Protein AF-A0AAJ2SSV0-F1 (afdb_monomer)

Sequence (72 aa):
MLDVTLLAAAHEELAPLLAPPVVISLVFGVFFLFLGYVVWSYRDVANRSPRKAKTQEHKAGPIDEYGHPESH

pLDDT: mean 77.39, std 14.68, range [55.34, 98.5]

Structure (mmCIF, N/CA/C/O backbone):
data_AF-A0AAJ2SSV0-F1
#
_entry.id   AF-A0AAJ2SSV0-F1
#
loop_
_atom_site.group_PDB
_atom_site.id
_atom_site.type_symbol
_atom_site.label_atom_id
_atom_site.label_alt_id
_atom_site.label_comp_id
_atom_site.label_asym_id
_atom_site.label_entity_id
_atom_site.label_seq_id
_atom_site.pdbx_PDB_ins_code
_atom_site.Cartn_x
_atom_site.Cartn_y
_atom_site.Cartn_z
_atom_site.occupancy
_atom_site.B_iso_or_equiv
_atom_site.auth_seq_id
_atom_site.auth_comp_id
_atom_site.auth_asym_id
_atom_site.auth_atom_id
_atom_site.pdbx_PDB_model_num
ATOM 1 N N . MET A 1 1 ? 33.763 23.774 -29.686 1.00 56.06 1 MET A N 1
ATOM 2 C CA . MET A 1 1 ? 33.882 23.070 -28.393 1.00 56.06 1 MET A CA 1
ATOM 3 C C . MET A 1 1 ? 32.665 22.178 -28.280 1.00 56.06 1 MET A C 1
ATOM 5 O O . MET A 1 1 ? 31.578 22.698 -28.478 1.00 56.06 1 MET A O 1
ATOM 9 N N . LEU A 1 2 ? 32.826 20.863 -28.102 1.00 67.06 2 LEU A N 1
ATOM 10 C CA . LEU A 1 2 ? 31.668 20.012 -27.816 1.00 67.06 2 LEU A CA 1
ATOM 11 C C . LEU A 1 2 ? 31.129 20.403 -26.437 1.00 67.06 2 LEU A C 1
ATOM 13 O O . LEU A 1 2 ? 31.890 20.419 -25.470 1.00 67.06 2 LEU A O 1
ATOM 17 N N . ASP A 1 3 ? 29.844 20.739 -26.374 1.00 79.69 3 ASP A N 1
ATOM 18 C CA . ASP A 1 3 ? 29.155 21.055 -25.128 1.00 79.69 3 ASP A CA 1
ATOM 19 C C . ASP A 1 3 ? 29.094 19.802 -24.251 1.00 79.69 3 ASP A C 1
ATOM 21 O O . ASP A 1 3 ? 28.375 18.844 -24.537 1.00 79.69 3 ASP A O 1
ATOM 25 N N . VAL A 1 4 ? 29.873 19.808 -23.169 1.00 74.75 4 VAL A N 1
ATOM 26 C CA . VAL A 1 4 ? 29.924 18.728 -22.168 1.00 74.75 4 VAL A CA 1
ATOM 27 C C . VAL A 1 4 ? 28.533 18.451 -21.587 1.00 74.75 4 VAL A C 1
ATOM 29 O O . VAL A 1 4 ? 28.208 17.313 -21.266 1.00 74.75 4 VAL A O 1
ATOM 32 N N . THR A 1 5 ? 27.683 19.477 -21.524 1.00 74.75 5 THR A N 1
ATOM 33 C CA . THR A 1 5 ? 26.275 19.391 -21.118 1.00 74.75 5 THR A CA 1
ATOM 34 C C . THR A 1 5 ? 25.433 18.559 -22.089 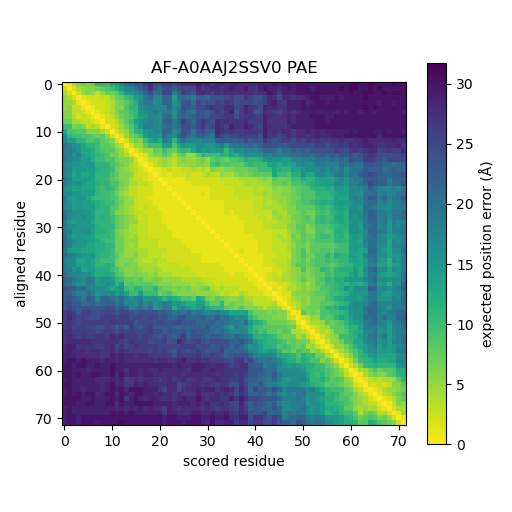1.00 74.75 5 THR A C 1
ATOM 36 O O . THR A 1 5 ? 24.629 17.743 -21.649 1.00 74.75 5 THR A O 1
ATOM 39 N N . LEU A 1 6 ? 25.648 18.704 -23.401 1.00 74.38 6 LEU A N 1
ATOM 40 C CA . LEU A 1 6 ? 24.966 17.916 -24.432 1.00 74.38 6 LEU A CA 1
ATOM 41 C C . LEU A 1 6 ? 25.423 16.451 -24.405 1.00 74.38 6 LEU A C 1
ATOM 43 O O . LEU A 1 6 ? 24.610 15.546 -24.572 1.00 74.38 6 LEU A O 1
ATOM 47 N N . LEU A 1 7 ? 26.713 16.216 -24.153 1.00 71.56 7 LEU A N 1
ATOM 48 C CA . LEU A 1 7 ? 27.272 14.870 -24.003 1.00 71.56 7 LEU A CA 1
ATOM 49 C C . LEU A 1 7 ? 26.766 14.164 -22.737 1.00 71.56 7 LEU A C 1
ATOM 51 O O . LEU A 1 7 ? 26.516 12.963 -22.773 1.00 71.56 7 LEU A O 1
ATOM 55 N N . ALA A 1 8 ? 26.581 14.906 -21.642 1.00 68.81 8 ALA A N 1
ATOM 56 C CA . ALA A 1 8 ? 25.996 14.389 -20.407 1.00 68.81 8 ALA A CA 1
ATOM 57 C C . ALA A 1 8 ? 24.505 14.053 -20.580 1.00 68.81 8 ALA A C 1
ATOM 59 O O . ALA A 1 8 ? 24.085 12.976 -20.178 1.00 68.81 8 ALA A O 1
ATOM 60 N N . ALA A 1 9 ? 23.732 14.912 -21.255 1.00 67.94 9 ALA A N 1
ATOM 61 C CA . ALA A 1 9 ? 22.322 14.650 -21.560 1.00 67.94 9 ALA A CA 1
ATOM 62 C C . ALA A 1 9 ? 22.128 13.461 -22.524 1.00 67.94 9 ALA A C 1
ATOM 64 O O . ALA A 1 9 ? 21.153 12.724 -22.412 1.00 67.94 9 ALA A O 1
ATOM 65 N N . ALA A 1 10 ? 23.063 13.245 -23.458 1.00 66.81 10 ALA A N 1
ATOM 66 C CA . ALA A 1 10 ? 23.064 12.082 -24.350 1.00 66.81 10 ALA A CA 1
ATOM 67 C C . ALA A 1 10 ? 23.439 10.764 -23.639 1.00 66.81 10 ALA A C 1
ATOM 69 O O . ALA A 1 10 ? 23.201 9.691 -24.188 1.00 66.81 10 ALA A O 1
ATOM 70 N N . HIS A 1 11 ? 24.017 10.845 -22.435 1.00 60.56 11 HIS A N 1
ATOM 71 C CA . HIS A 1 11 ? 24.460 9.721 -21.606 1.00 60.56 11 HIS A CA 1
ATOM 72 C C . HIS A 1 11 ? 23.719 9.681 -20.255 1.00 60.56 11 HIS A C 1
ATOM 74 O O . HIS A 1 11 ? 24.233 9.163 -19.263 1.00 60.56 11 HIS A O 1
ATOM 80 N N . GLU A 1 12 ? 22.501 10.229 -20.200 1.00 61.91 12 GLU A N 1
ATOM 81 C CA . GLU A 1 12 ? 21.566 10.015 -19.093 1.00 61.91 12 GLU A CA 1
ATOM 82 C C . GLU A 1 12 ? 20.951 8.613 -19.245 1.00 61.91 12 GLU A C 1
ATOM 84 O O . GLU A 1 12 ? 19.773 8.444 -19.568 1.00 61.91 12 GLU A O 1
ATOM 89 N N . GLU A 1 13 ? 21.769 7.570 -19.077 1.00 65.94 13 GLU A N 1
ATOM 90 C CA . GLU A 1 13 ? 21.224 6.234 -18.872 1.00 65.94 13 GLU A CA 1
ATOM 91 C C . GLU A 1 13 ? 20.519 6.232 -17.516 1.00 65.94 13 GLU A C 1
ATOM 93 O O . GLU A 1 13 ? 21.149 6.388 -16.467 1.00 65.94 13 GLU A O 1
ATOM 98 N N . LEU A 1 14 ? 19.189 6.094 -17.554 1.00 66.25 14 LEU A N 1
ATOM 99 C CA . LEU A 1 14 ? 18.364 5.867 -16.373 1.00 66.25 14 LEU A CA 1
ATOM 100 C C . LEU A 1 14 ? 19.058 4.820 -15.503 1.00 66.25 14 LEU A C 1
ATOM 102 O O . LEU A 1 14 ? 19.293 3.699 -15.959 1.00 66.25 14 LEU A O 1
ATOM 106 N N . ALA A 1 15 ? 19.396 5.199 -14.266 1.00 72.88 15 ALA A N 1
ATOM 107 C CA . ALA A 1 15 ? 20.051 4.298 -13.330 1.00 72.88 15 ALA A CA 1
ATOM 108 C C . ALA A 1 15 ? 19.315 2.946 -13.319 1.00 72.88 15 ALA A C 1
ATOM 110 O O . ALA A 1 15 ? 18.076 2.950 -13.304 1.00 72.88 15 ALA A O 1
ATOM 111 N N . PRO A 1 16 ? 20.035 1.805 -13.327 1.00 79.19 16 PRO A N 1
ATOM 112 C CA . PRO A 1 16 ? 19.406 0.495 -13.409 1.00 79.19 16 PRO A CA 1
ATOM 113 C C . PRO A 1 16 ? 18.368 0.338 -12.296 1.00 79.19 16 PRO A C 1
ATOM 115 O O . PRO A 1 16 ? 18.700 0.264 -11.111 1.00 79.19 16 PRO A O 1
ATOM 118 N N . LEU A 1 17 ? 17.092 0.343 -12.677 1.00 81.25 17 LEU A N 1
ATOM 119 C CA . LEU A 1 17 ? 15.986 0.246 -11.736 1.00 81.25 17 LEU A CA 1
ATOM 120 C C . LEU A 1 17 ? 15.816 -1.223 -11.337 1.00 81.25 17 LEU A C 1
ATOM 122 O O . LEU A 1 17 ? 15.867 -2.108 -12.187 1.00 81.25 17 LEU A O 1
ATOM 126 N N . LEU A 1 18 ? 15.579 -1.491 -10.048 1.00 86.69 18 LEU A N 1
ATOM 127 C CA . LEU A 1 18 ? 15.404 -2.863 -9.542 1.00 86.69 18 LEU A CA 1
ATOM 128 C C . LEU A 1 18 ? 14.241 -3.609 -10.219 1.00 86.69 18 LEU A C 1
ATOM 130 O O . LEU A 1 18 ? 14.249 -4.834 -10.299 1.00 86.69 18 LEU A O 1
ATOM 134 N N . ALA A 1 19 ? 13.229 -2.874 -10.677 1.00 89.38 19 ALA A N 1
ATOM 135 C CA . ALA A 1 19 ? 12.061 -3.392 -11.374 1.00 89.38 19 ALA A CA 1
ATOM 136 C C . ALA A 1 19 ? 11.442 -2.286 -12.249 1.00 89.38 19 ALA A C 1
ATOM 138 O O . ALA A 1 19 ? 11.757 -1.111 -12.051 1.00 89.38 19 ALA A O 1
ATOM 139 N N . PRO A 1 20 ? 10.525 -2.616 -13.178 1.00 91.31 20 PRO A N 1
ATOM 140 C CA . PRO A 1 20 ? 9.774 -1.611 -13.923 1.00 91.31 20 PRO A CA 1
ATOM 141 C C . PRO A 1 20 ? 9.033 -0.631 -12.989 1.00 91.31 20 PRO A C 1
ATOM 143 O O . PRO A 1 20 ? 8.512 -1.065 -11.957 1.00 91.31 20 PRO A O 1
ATOM 146 N N . PRO A 1 21 ? 8.890 0.660 -13.353 1.00 91.50 21 PRO A N 1
ATOM 147 C CA . PRO A 1 21 ? 8.265 1.671 -12.489 1.00 91.50 21 PRO A CA 1
ATOM 148 C C . PRO A 1 21 ? 6.868 1.293 -11.976 1.00 91.50 21 PRO A C 1
ATOM 150 O O . PRO A 1 21 ? 6.534 1.548 -10.822 1.00 91.50 21 PRO A O 1
ATOM 153 N N . VAL A 1 22 ? 6.072 0.626 -12.818 1.00 95.12 22 VAL A N 1
ATOM 154 C CA . VAL A 1 22 ? 4.719 0.150 -12.479 1.00 95.12 22 VAL A CA 1
ATOM 155 C C . VAL A 1 22 ? 4.745 -0.900 -11.363 1.00 95.12 22 VAL A C 1
ATOM 157 O O . VAL A 1 22 ? 3.860 -0.931 -10.515 1.00 95.12 22 VAL A O 1
ATOM 160 N N . VAL A 1 23 ? 5.768 -1.757 -11.332 1.00 95.44 23 VAL A N 1
ATOM 161 C CA . VAL A 1 23 ? 5.912 -2.783 -10.290 1.00 95.44 23 VAL A CA 1
ATOM 162 C C . VAL A 1 23 ? 6.251 -2.125 -8.957 1.00 95.44 23 VAL A C 1
ATOM 164 O O . VAL A 1 23 ? 5.649 -2.455 -7.939 1.00 95.44 23 VAL A O 1
ATOM 167 N N . ILE A 1 24 ? 7.166 -1.154 -8.966 1.00 94.81 24 ILE A N 1
ATOM 168 C CA . ILE A 1 24 ? 7.567 -0.417 -7.763 1.00 94.81 24 ILE A CA 1
ATOM 169 C C . ILE A 1 24 ? 6.359 0.313 -7.164 1.00 94.81 24 ILE A C 1
ATOM 171 O O . ILE A 1 24 ? 6.086 0.175 -5.971 1.00 94.81 24 ILE A O 1
ATOM 175 N N . SER A 1 25 ? 5.596 1.042 -7.984 1.00 96.12 25 SER A N 1
ATOM 176 C CA . SER A 1 25 ? 4.418 1.771 -7.504 1.00 96.12 25 SER A CA 1
ATOM 177 C C . SER A 1 25 ? 3.332 0.840 -6.957 1.00 96.12 25 SER A C 1
ATOM 179 O O . SER A 1 25 ? 2.754 1.145 -5.914 1.00 96.12 25 SER A O 1
ATOM 181 N N . LEU A 1 26 ? 3.096 -0.315 -7.590 1.00 98.06 26 LEU A N 1
ATOM 182 C CA . LEU A 1 26 ? 2.145 -1.310 -7.089 1.00 98.06 26 LEU A CA 1
ATOM 183 C C . LEU A 1 26 ? 2.573 -1.899 -5.744 1.00 98.06 26 LEU A C 1
ATOM 185 O O . LEU A 1 26 ? 1.739 -2.010 -4.848 1.00 98.06 26 LEU A O 1
ATOM 189 N N . VAL A 1 27 ? 3.853 -2.242 -5.574 1.00 97.81 27 VAL A N 1
ATOM 190 C CA . VAL A 1 27 ? 4.363 -2.803 -4.312 1.00 97.81 27 VAL A CA 1
ATOM 191 C C . VAL A 1 27 ? 4.153 -1.822 -3.160 1.00 97.81 27 VAL A C 1
ATOM 193 O O . VAL A 1 27 ? 3.574 -2.191 -2.136 1.00 97.81 27 VAL A O 1
ATOM 196 N N . PHE A 1 28 ? 4.557 -0.562 -3.334 1.00 97.38 28 PHE A N 1
ATOM 197 C CA . PHE A 1 28 ? 4.344 0.458 -2.307 1.00 97.38 28 PHE A CA 1
ATOM 198 C C . PHE A 1 28 ? 2.858 0.762 -2.095 1.00 97.38 28 PHE A C 1
ATOM 200 O O . PHE A 1 28 ? 2.424 0.898 -0.953 1.00 97.38 28 PHE A O 1
ATOM 207 N N . GLY A 1 29 ? 2.060 0.811 -3.164 1.00 98.25 29 GLY A N 1
ATOM 208 C CA . GLY A 1 29 ? 0.614 1.007 -3.075 1.00 98.25 29 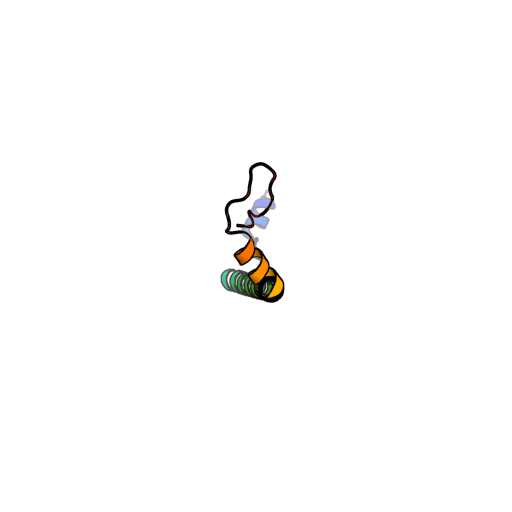GLY A CA 1
ATOM 209 C C . GLY A 1 29 ? -0.071 -0.072 -2.233 1.00 98.25 29 GLY A C 1
ATOM 210 O O . GLY A 1 29 ? -0.806 0.247 -1.300 1.00 98.25 29 GLY A O 1
ATOM 211 N N . VAL A 1 30 ? 0.222 -1.347 -2.499 1.00 98.50 30 VAL A N 1
ATOM 212 C CA . VAL A 1 30 ? -0.311 -2.479 -1.723 1.00 98.50 30 VAL A CA 1
ATOM 213 C C . VAL A 1 30 ? 0.183 -2.440 -0.278 1.00 98.50 30 VAL A C 1
ATOM 215 O O . VAL A 1 30 ? -0.610 -2.656 0.637 1.00 98.50 30 VAL A O 1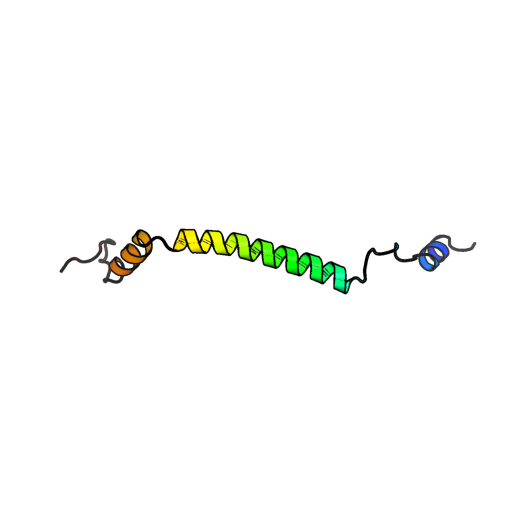
ATOM 218 N N . PHE A 1 31 ? 1.458 -2.118 -0.053 1.00 98.38 31 PHE A N 1
ATOM 219 C CA . PHE A 1 31 ? 2.017 -1.989 1.293 1.00 98.38 31 PHE A CA 1
ATOM 220 C C . PHE A 1 31 ? 1.283 -0.927 2.127 1.00 98.38 31 PHE A C 1
ATOM 222 O O . PHE A 1 31 ? 0.870 -1.202 3.256 1.00 98.38 31 PHE A O 1
ATOM 229 N N . PHE A 1 32 ? 1.055 0.266 1.570 1.00 98.31 32 PHE A N 1
ATOM 230 C CA . PHE A 1 32 ? 0.328 1.326 2.270 1.00 98.31 32 PHE A CA 1
ATOM 231 C C . PHE A 1 32 ? -1.154 1.002 2.465 1.00 98.31 32 PHE A C 1
ATOM 233 O O . PHE A 1 32 ? -1.700 1.303 3.527 1.00 98.31 32 PHE A O 1
ATOM 240 N N . LEU A 1 33 ? -1.802 0.355 1.492 1.00 98.50 33 LEU A N 1
ATOM 241 C CA . LEU A 1 33 ? -3.181 -0.117 1.648 1.00 98.50 33 LEU A CA 1
ATOM 242 C C . LEU A 1 33 ? -3.299 -1.152 2.769 1.00 98.50 33 LEU A C 1
ATOM 244 O O . LEU A 1 33 ? -4.208 -1.060 3.592 1.00 98.50 33 LEU A O 1
ATOM 248 N N . PHE A 1 34 ? -2.361 -2.097 2.843 1.00 98.31 34 PHE A N 1
ATOM 249 C CA . PHE A 1 34 ? -2.308 -3.081 3.919 1.00 98.31 34 PHE A CA 1
ATOM 250 C C . PHE A 1 34 ? -2.112 -2.408 5.282 1.00 98.31 34 PHE A C 1
ATOM 252 O O . PHE A 1 34 ? -2.851 -2.695 6.223 1.00 98.31 34 PHE A O 1
ATOM 259 N N . LEU A 1 35 ? -1.177 -1.460 5.386 1.00 98.19 35 LEU A N 1
ATOM 260 C CA . LEU A 1 35 ? -0.950 -0.723 6.629 1.00 98.19 35 LEU A CA 1
ATOM 261 C C . LEU A 1 35 ? -2.188 0.088 7.049 1.00 98.19 35 LEU A C 1
ATOM 263 O O . LEU A 1 35 ? -2.591 0.047 8.213 1.00 98.19 35 LEU A O 1
ATOM 267 N N . GLY A 1 36 ? -2.829 0.778 6.102 1.00 97.31 36 GLY A N 1
ATOM 268 C CA . GLY A 1 36 ? -4.077 1.504 6.334 1.00 97.31 36 GLY A CA 1
ATOM 269 C C . GLY A 1 36 ? -5.205 0.585 6.804 1.00 97.31 36 GLY A C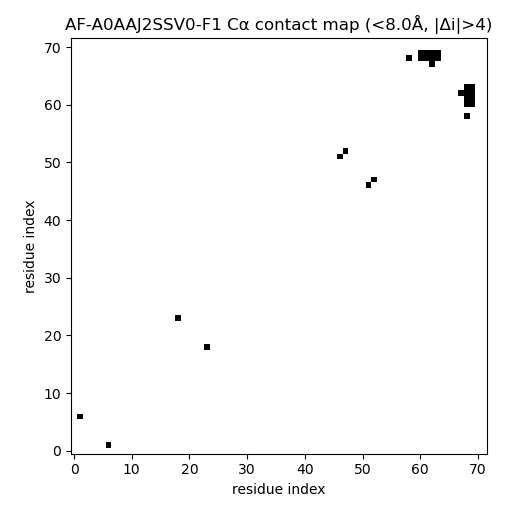 1
ATOM 270 O O . GLY A 1 36 ? -5.916 0.920 7.753 1.00 97.31 36 GLY A O 1
ATOM 271 N N . TYR A 1 37 ? -5.318 -0.604 6.208 1.00 97.31 37 TYR A N 1
ATOM 272 C CA . TYR A 1 37 ? -6.272 -1.625 6.629 1.00 97.31 37 TYR A CA 1
ATOM 273 C C . TYR A 1 37 ? -6.023 -2.092 8.069 1.00 97.31 37 TYR A C 1
ATOM 275 O O . TYR A 1 37 ? -6.969 -2.175 8.851 1.00 97.31 37 TYR A O 1
ATOM 283 N N . VAL A 1 38 ? -4.766 -2.329 8.458 1.00 96.31 38 VAL A N 1
ATOM 284 C CA . VAL A 1 38 ? -4.413 -2.713 9.836 1.00 96.31 38 VAL A CA 1
ATOM 285 C C . VAL A 1 38 ? -4.837 -1.627 10.829 1.00 96.31 38 VAL A C 1
ATOM 287 O O . VAL A 1 38 ? -5.533 -1.920 11.803 1.00 96.31 38 VAL A O 1
ATOM 290 N N . VAL A 1 39 ? -4.484 -0.365 10.569 1.00 95.19 39 VAL A N 1
ATOM 291 C CA . VAL A 1 39 ? -4.859 0.766 11.438 1.00 95.19 39 VAL A CA 1
ATOM 292 C C . VAL A 1 39 ? -6.381 0.906 11.538 1.00 95.19 39 VAL A C 1
ATOM 294 O O . VAL A 1 39 ? -6.922 1.075 12.636 1.00 95.19 39 VAL A O 1
ATOM 297 N N . TRP A 1 40 ? -7.084 0.799 10.408 1.00 94.31 40 TRP A N 1
ATOM 298 C CA . TRP A 1 40 ? -8.543 0.853 10.371 1.00 94.31 40 TRP A CA 1
ATOM 299 C C . TRP A 1 40 ? -9.182 -0.304 11.145 1.00 94.31 40 TRP A C 1
ATOM 301 O O . TRP A 1 40 ? -10.103 -0.064 11.921 1.00 94.31 40 TRP A O 1
ATOM 311 N N . SER A 1 41 ? -8.655 -1.523 11.023 1.00 92.75 41 SER A N 1
ATOM 312 C CA . SER A 1 41 ? -9.135 -2.695 11.760 1.00 92.75 41 SER A CA 1
ATOM 313 C C . SER A 1 41 ? -9.055 -2.485 13.276 1.00 92.75 41 SER A C 1
ATOM 315 O O . SER A 1 41 ? -10.010 -2.783 13.992 1.00 92.75 41 SER A O 1
ATOM 317 N N . TYR A 1 42 ? -7.954 -1.926 13.791 1.00 88.25 42 TYR A N 1
ATOM 318 C CA . TYR A 1 42 ? -7.844 -1.603 15.220 1.00 88.25 42 TYR A CA 1
ATOM 319 C C . TYR A 1 42 ? -8.827 -0.510 15.653 1.00 88.25 42 TYR A C 1
ATOM 321 O O . TYR A 1 42 ? -9.473 -0.638 16.698 1.00 88.25 42 TYR A O 1
ATOM 329 N N . ARG A 1 43 ? -8.975 0.553 14.851 1.00 84.75 43 ARG A N 1
ATOM 330 C CA . ARG A 1 43 ? -9.973 1.606 15.097 1.00 84.75 43 ARG A CA 1
ATOM 331 C C . ARG A 1 43 ? -11.383 1.026 15.150 1.00 84.75 43 ARG A C 1
ATOM 333 O O . ARG A 1 43 ? -12.154 1.395 16.032 1.00 84.75 43 ARG A O 1
ATOM 340 N N . ASP A 1 44 ? -11.718 0.151 14.213 1.00 85.25 44 ASP A N 1
ATOM 341 C CA . ASP A 1 44 ? -13.035 -0.459 14.116 1.00 85.25 44 ASP A CA 1
ATOM 342 C C . ASP A 1 44 ? -13.338 -1.323 15.349 1.00 85.25 44 ASP A C 1
ATOM 344 O O . ASP A 1 44 ? -14.371 -1.135 15.990 1.00 85.25 44 ASP A O 1
ATOM 348 N N . VAL A 1 45 ? -12.392 -2.160 15.794 1.00 80.50 45 VAL A N 1
ATOM 349 C CA . VAL A 1 45 ? -12.524 -2.921 17.052 1.00 80.50 45 VAL A CA 1
ATOM 350 C C . VAL A 1 45 ? -12.727 -1.999 18.259 1.00 80.50 45 VAL A C 1
ATOM 352 O O . VAL A 1 45 ? -13.618 -2.247 19.073 1.00 80.50 45 VAL A O 1
ATOM 355 N N . ALA A 1 46 ? -11.963 -0.910 18.371 1.00 75.62 46 ALA A N 1
ATOM 356 C CA . ALA A 1 46 ? -12.132 0.057 19.459 1.00 75.62 46 ALA A CA 1
ATOM 357 C C . ALA A 1 46 ? -13.506 0.755 19.420 1.00 75.62 46 ALA A C 1
ATOM 359 O O . ALA A 1 46 ? -14.085 1.074 20.463 1.00 75.62 46 ALA A O 1
ATOM 360 N N . ASN A 1 47 ? -14.047 0.969 18.221 1.00 71.44 47 ASN A N 1
ATOM 361 C CA . ASN A 1 47 ? -15.343 1.606 18.021 1.00 71.44 47 ASN A CA 1
ATOM 362 C C . ASN A 1 47 ? -16.528 0.658 18.292 1.00 71.44 47 ASN A C 1
ATOM 364 O O . ASN A 1 47 ? -17.647 1.123 18.501 1.00 71.44 47 ASN A O 1
ATOM 368 N N . ARG A 1 48 ? -16.292 -0.659 18.379 1.00 68.62 48 ARG A N 1
ATOM 369 C CA . ARG A 1 48 ? -17.306 -1.692 18.672 1.00 68.62 48 ARG A CA 1
ATOM 370 C C . ARG A 1 48 ? -17.614 -1.876 20.165 1.00 68.62 48 ARG A C 1
ATOM 372 O O . ARG A 1 48 ? -18.115 -2.922 20.568 1.00 68.62 48 ARG A O 1
ATOM 379 N N . SER A 1 49 ? -17.347 -0.889 21.022 1.00 72.94 49 SER A N 1
ATOM 380 C CA . SER A 1 49 ? -17.719 -1.006 22.437 1.00 72.94 49 SER A CA 1
ATOM 381 C C . SER A 1 49 ? -19.253 -1.029 22.591 1.00 72.94 49 SER A C 1
ATOM 383 O O . SER A 1 49 ? -19.898 -0.020 22.287 1.00 72.94 49 SER A O 1
ATOM 385 N N . PRO A 1 50 ? -19.863 -2.105 23.132 1.00 62.09 50 PRO A N 1
ATOM 386 C CA . PRO A 1 50 ? -21.317 -2.187 23.319 1.00 62.09 50 PRO A CA 1
ATOM 387 C C . PRO A 1 50 ? -21.846 -1.085 24.248 1.00 62.09 50 PRO A C 1
ATOM 389 O O . PRO A 1 50 ? -22.972 -0.615 24.098 1.00 62.09 50 PRO A O 1
ATOM 392 N N . ARG A 1 51 ? -20.996 -0.580 25.155 1.00 63.19 51 ARG A N 1
ATOM 393 C CA . ARG A 1 51 ? -21.311 0.570 26.011 1.00 63.19 51 ARG A CA 1
ATOM 394 C C . ARG A 1 51 ? -21.485 1.865 25.208 1.00 63.19 51 ARG A C 1
ATOM 396 O O . ARG A 1 51 ? -22.327 2.677 25.563 1.00 63.19 51 ARG A O 1
ATOM 403 N N . LYS A 1 52 ? -20.709 2.064 24.136 1.00 61.78 52 LYS A N 1
ATOM 404 C CA . LYS A 1 52 ? -20.792 3.252 23.265 1.00 61.78 52 LYS A CA 1
ATOM 405 C C . LYS A 1 52 ? -21.988 3.169 22.316 1.00 61.78 52 LYS A C 1
ATOM 407 O O . LYS A 1 52 ? -22.650 4.183 22.128 1.00 61.78 52 LYS A O 1
ATOM 412 N N . ALA A 1 53 ? -22.294 1.981 21.790 1.00 61.22 53 ALA A N 1
ATOM 413 C CA . ALA A 1 53 ? -23.475 1.750 20.955 1.00 61.22 53 ALA A CA 1
ATOM 414 C C . ALA A 1 53 ? -24.781 2.055 21.717 1.00 61.22 53 ALA A C 1
ATOM 416 O O . ALA A 1 53 ? -25.594 2.842 21.240 1.00 61.22 53 ALA A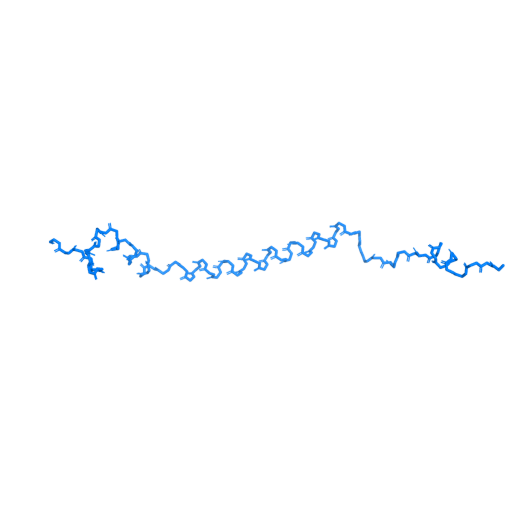 O 1
ATOM 417 N N . LYS A 1 54 ? -24.918 1.559 22.958 1.00 58.47 54 LYS A N 1
ATOM 418 C CA . LYS A 1 54 ? -26.096 1.812 23.809 1.00 58.47 54 LYS A CA 1
ATOM 419 C C . LYS A 1 54 ? -26.267 3.293 24.197 1.00 58.47 54 LYS A C 1
ATOM 421 O O . LYS A 1 54 ? -27.379 3.788 24.332 1.00 58.47 54 LYS A O 1
ATOM 426 N N . THR A 1 55 ? -25.166 4.028 24.389 1.00 58.12 55 THR A N 1
ATOM 427 C CA . THR A 1 55 ? -25.216 5.471 24.700 1.00 58.12 55 THR A CA 1
ATOM 428 C C . THR A 1 55 ? -25.694 6.317 23.517 1.00 58.12 55 THR A C 1
ATOM 430 O O . THR A 1 55 ? -26.322 7.344 23.748 1.00 58.12 55 THR A O 1
ATOM 433 N N . GLN A 1 56 ? -25.412 5.914 22.274 1.00 59.84 56 GLN A N 1
ATOM 434 C CA . GLN A 1 56 ? -25.917 6.618 21.086 1.00 59.84 56 GLN A CA 1
ATOM 435 C C . GLN A 1 56 ? -27.427 6.399 20.910 1.00 59.84 56 GLN A C 1
ATOM 437 O O . GLN A 1 56 ? -28.145 7.333 20.576 1.00 59.84 56 GLN A O 1
ATOM 442 N N . GLU A 1 57 ? -27.916 5.198 21.226 1.00 60.34 57 GLU A N 1
ATOM 443 C CA . GLU A 1 57 ? -29.342 4.854 21.179 1.00 60.34 57 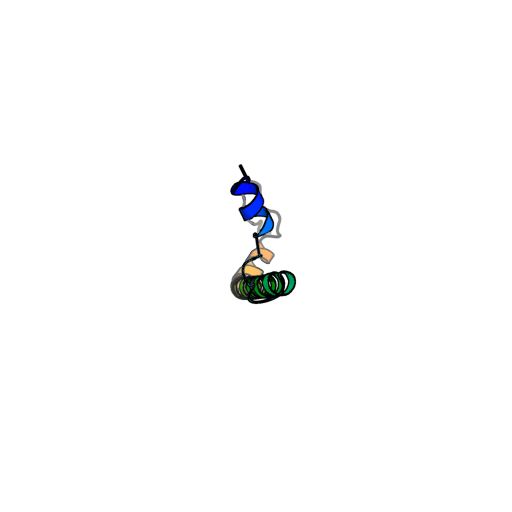GLU A CA 1
ATOM 444 C C . GLU A 1 57 ? -30.174 5.657 22.201 1.00 60.34 57 GLU A C 1
ATOM 446 O O . GLU A 1 57 ? -31.256 6.140 21.883 1.00 60.34 57 GLU A O 1
ATOM 451 N N . HIS A 1 58 ? -29.637 5.909 23.402 1.00 56.12 58 HIS A N 1
ATOM 452 C CA . HIS A 1 58 ? -30.299 6.729 24.431 1.00 56.12 58 HIS A CA 1
ATOM 453 C C . HIS A 1 58 ? -30.226 8.251 24.201 1.00 56.12 58 HIS A C 1
ATOM 455 O O . HIS A 1 58 ? -30.840 9.002 24.953 1.00 56.12 58 HIS A O 1
ATOM 461 N N . LYS A 1 59 ? -29.481 8.727 23.194 1.00 56.38 59 LYS A N 1
ATOM 462 C CA . LYS A 1 59 ? -29.387 10.157 22.838 1.00 56.38 59 LYS A CA 1
ATOM 463 C C . LYS A 1 59 ? -30.301 10.567 21.677 1.00 56.38 59 LYS A C 1
ATOM 465 O O . LYS A 1 59 ? -30.218 11.700 21.222 1.00 56.38 59 LYS A O 1
ATOM 470 N N . ALA A 1 60 ? -31.153 9.659 21.204 1.00 59.62 60 ALA A N 1
ATOM 471 C C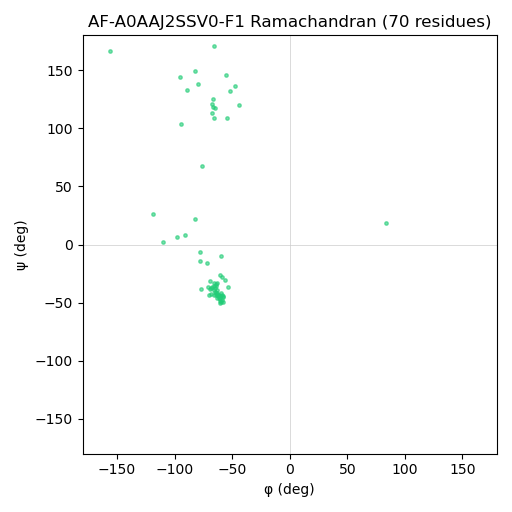A . ALA A 1 60 ? -32.095 9.901 20.111 1.00 59.62 60 ALA A CA 1
ATOM 472 C C . ALA A 1 60 ? -33.479 10.409 20.574 1.00 59.62 60 ALA A C 1
ATOM 474 O O . ALA A 1 60 ? -34.398 10.475 19.763 1.00 59.62 60 ALA A O 1
ATOM 475 N N . GLY A 1 61 ? -33.645 10.741 21.860 1.00 65.31 61 GLY A N 1
ATOM 476 C CA . GLY A 1 61 ? -34.799 11.508 22.340 1.00 65.31 61 GLY A CA 1
ATOM 477 C C . GLY A 1 61 ? -34.579 13.008 22.106 1.00 65.31 61 GLY A C 1
ATOM 478 O O . GLY A 1 61 ? -33.417 13.433 22.100 1.00 65.31 61 GLY A O 1
ATOM 479 N N . PRO A 1 62 ? -35.636 13.807 21.881 1.00 65.62 62 PRO A N 1
ATOM 480 C CA . PRO A 1 62 ? -35.498 15.253 21.843 1.00 65.62 62 PRO A CA 1
ATOM 481 C C . PRO A 1 62 ? -34.777 15.753 23.107 1.00 65.62 62 PRO A C 1
ATOM 483 O O . PRO A 1 62 ? -34.972 15.282 24.226 1.00 65.62 62 PRO A O 1
ATOM 486 N N . ILE A 1 63 ? -33.789 16.608 22.879 1.00 65.19 63 ILE A N 1
ATOM 487 C CA . ILE A 1 63 ? -33.033 17.265 23.938 1.00 65.19 63 ILE A CA 1
ATOM 488 C C . ILE A 1 63 ? -33.768 18.557 24.265 1.00 65.19 63 ILE A C 1
ATOM 490 O O . ILE A 1 63 ? -34.150 19.290 23.348 1.00 65.19 63 ILE A O 1
ATOM 494 N N . ASP A 1 64 ? -33.977 18.830 25.548 1.00 74.19 64 ASP A N 1
ATOM 495 C CA . ASP A 1 64 ? -34.589 20.089 25.956 1.00 74.19 64 ASP A CA 1
ATOM 496 C C . ASP A 1 64 ? -33.678 21.289 25.624 1.00 74.19 64 ASP A C 1
ATOM 498 O O . ASP A 1 64 ? -32.512 21.154 25.233 1.00 74.19 64 ASP A O 1
ATOM 502 N N . GLU A 1 65 ? -34.213 22.498 25.787 1.00 72.69 65 GLU A N 1
ATOM 503 C CA . GLU A 1 65 ? -33.498 23.762 25.559 1.00 72.69 65 GLU A CA 1
ATOM 504 C C . GLU A 1 65 ? -32.247 23.949 26.448 1.00 72.69 65 GLU A C 1
ATOM 506 O O . GLU A 1 65 ? -31.436 24.844 26.197 1.00 72.69 65 GLU A O 1
ATOM 511 N N . TYR A 1 66 ? -32.054 23.078 27.443 1.00 70.69 66 TYR A N 1
ATOM 512 C CA . TYR A 1 66 ? -30.925 23.065 28.370 1.00 70.69 66 TYR A CA 1
ATOM 513 C C . TYR A 1 66 ? -29.970 21.871 28.153 1.00 70.69 66 TYR A C 1
ATOM 515 O O . TYR A 1 66 ? -28.956 21.760 28.846 1.00 70.69 66 TYR A O 1
ATOM 523 N N . GLY A 1 67 ? -30.219 21.016 27.153 1.00 61.56 67 GLY A N 1
ATOM 524 C CA . GLY A 1 67 ? -29.338 19.917 26.746 1.00 61.56 67 GLY A CA 1
ATOM 525 C C . GLY A 1 67 ? -29.485 18.616 27.546 1.00 61.56 67 GLY A C 1
ATOM 526 O O . GLY A 1 67 ? -28.575 17.776 27.507 1.00 61.56 67 GLY A O 1
ATOM 527 N N . HIS A 1 68 ? -30.595 18.423 28.257 1.00 74.88 68 HIS A N 1
ATOM 528 C CA . HIS A 1 68 ? -30.897 17.200 28.998 1.00 74.88 68 HIS A CA 1
ATOM 529 C C . HIS A 1 68 ? -31.777 16.252 28.162 1.00 74.88 68 HIS A C 1
ATOM 531 O O . HIS A 1 68 ? -32.626 16.712 27.398 1.00 74.88 68 HIS A O 1
ATOM 537 N N . PRO A 1 69 ? -31.582 14.920 28.266 1.00 70.44 69 PRO A N 1
ATOM 538 C CA . PRO A 1 69 ? -32.504 13.966 27.663 1.00 70.44 69 PRO A CA 1
ATOM 539 C C . PRO A 1 69 ? -33.842 14.049 28.400 1.00 70.44 69 PRO A C 1
ATOM 541 O O . PRO A 1 69 ? -33.890 13.843 29.615 1.00 70.44 69 PRO A O 1
ATOM 544 N N . GLU A 1 70 ? -34.914 14.359 27.679 1.00 61.25 70 GLU A N 1
ATOM 545 C CA . GLU A 1 70 ? -36.245 14.468 28.267 1.00 61.25 70 GLU A CA 1
ATOM 546 C C . GLU A 1 70 ? -36.724 13.110 28.804 1.00 61.25 70 GLU A C 1
ATOM 548 O O . GLU A 1 70 ? -36.842 12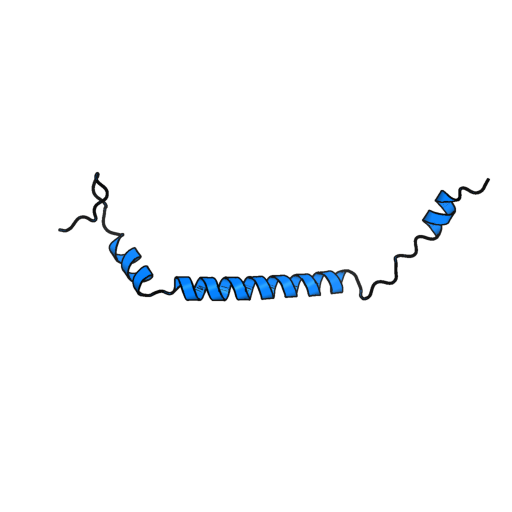.115 28.086 1.00 61.25 70 GLU A O 1
ATOM 553 N N . SER A 1 71 ? -36.942 13.044 30.118 1.00 65.38 71 SER A N 1
ATOM 554 C CA . SER A 1 71 ? -37.561 11.898 30.777 1.00 65.38 71 SER A CA 1
ATOM 555 C C . SER A 1 71 ? -39.059 12.162 30.904 1.00 65.38 71 SER A C 1
ATOM 557 O O . SER A 1 71 ? -39.466 12.959 31.752 1.00 65.38 71 SER A O 1
ATOM 559 N N . HIS A 1 72 ? -39.856 11.516 30.054 1.00 55.34 72 HIS A N 1
ATOM 560 C CA . HIS A 1 72 ? -41.297 11.368 30.265 1.00 55.34 72 HIS A CA 1
ATOM 561 C C . HIS A 1 72 ? -41.594 10.346 31.366 1.00 55.34 72 HIS A C 1
ATOM 563 O O . HIS A 1 72 ? -40.884 9.314 31.422 1.00 55.34 72 HIS A O 1
#

Foldseek 3Di:
DPDVVVVVVVPPPPDDDPDPPVVVCVVVVVVVVVVVVVVVVVVVVVVPDPVNVVVVVQQPADAPPVGHRDDD

Secondary structure (DSSP, 8-state):
---HHHHHHTT------SS-HHHHHHHHHHHHHHHHHHHHHHHHHHHT-HHHHHHHHTT-SPBPTTSPBP--

Radius of gyration: 29.53 Å; Cα contacts (8 Å, |Δi|>4): 14; chains: 1; bounding box: 75×27×59 Å

Mean predicted aligned error: 15.28 Å

Solvent-accessible surface area (backbone atoms only — not comparable to full-atom values): 4573 Å² total; per-residue (Å²): 131,86,58,65,67,58,56,48,65,75,61,66,67,75,72,89,63,97,57,60,71,69,56,55,53,48,54,53,49,53,51,52,50,51,52,50,49,53,56,49,52,54,50,50,60,68,66,64,41,67,73,59,56,54,54,56,64,71,62,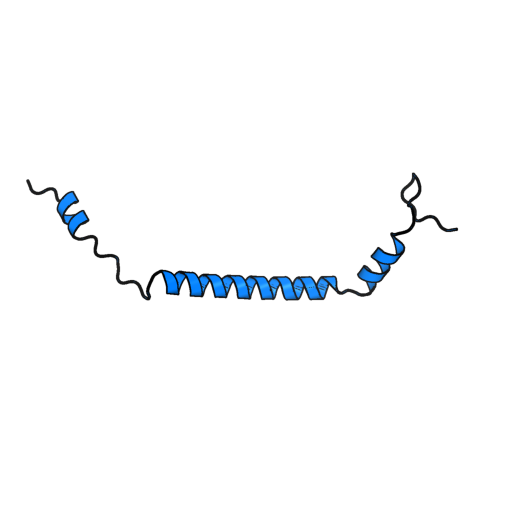72,56,69,59,48,101,85,72,46,74,67,81,128